Protein AF-A0A967LAT3-F1 (afdb_monomer)

Secondary structure (DSSP, 8-state):
----PPPPPHHHHHHHHTT---HHHHHHHHHHHHH-HHHHHHHHHHHHHHHHHHHHHHHHHHHHHHHTSPPPSEETTEEEEEEEEEETTEEEEEEEESS-------STTS----------------S------------------

Structure (mmCIF, N/CA/C/O backbone):
data_AF-A0A967LAT3-F1
#
_entry.id   AF-A0A967LAT3-F1
#
loop_
_atom_site.group_PDB
_atom_site.id
_atom_site.type_symbol
_atom_site.label_atom_id
_atom_site.label_alt_id
_atom_site.label_comp_id
_atom_site.label_asym_id
_atom_site.label_entity_id
_atom_site.label_seq_id
_atom_site.pdbx_PDB_ins_code
_atom_site.Cartn_x
_atom_site.Cartn_y
_atom_site.Cartn_z
_atom_site.occupancy
_atom_site.B_iso_or_equiv
_atom_site.auth_seq_id
_atom_site.auth_comp_id
_atom_site.auth_asym_id
_atom_site.auth_atom_id
_atom_site.pdbx_PDB_model_num
ATOM 1 N N . MET A 1 1 ? -26.139 7.705 31.980 1.00 44.47 1 MET A N 1
ATOM 2 C CA . MET A 1 1 ? -24.883 7.797 32.753 1.00 44.47 1 MET A CA 1
ATOM 3 C C . MET A 1 1 ? -23.805 7.130 31.921 1.00 44.47 1 MET A C 1
ATOM 5 O O . MET A 1 1 ? -23.740 5.908 31.913 1.00 44.47 1 MET A O 1
ATOM 9 N N . SER A 1 2 ? -23.056 7.905 31.137 1.00 50.38 2 SER A N 1
ATOM 10 C CA . SER A 1 2 ? -21.944 7.380 30.341 1.00 50.38 2 SER A CA 1
ATOM 11 C C . SER A 1 2 ? -20.871 6.894 31.307 1.00 50.38 2 SER A C 1
ATOM 13 O O . SER A 1 2 ? -20.362 7.680 32.106 1.00 50.38 2 SER A O 1
ATOM 15 N N . GLN A 1 3 ? -20.616 5.587 31.324 1.00 57.06 3 GLN A N 1
ATOM 16 C CA . GLN A 1 3 ? -19.593 5.020 32.193 1.00 57.06 3 GLN A CA 1
ATOM 17 C C . GLN A 1 3 ? -18.235 5.555 31.738 1.00 57.06 3 GLN A C 1
ATOM 19 O O . GLN A 1 3 ? -17.857 5.408 30.578 1.00 57.06 3 GLN A O 1
ATOM 24 N N . ASN A 1 4 ? -17.546 6.223 32.660 1.00 67.00 4 ASN A N 1
ATOM 25 C CA . ASN A 1 4 ? -16.272 6.901 32.457 1.00 67.00 4 ASN A CA 1
ATOM 26 C C . ASN A 1 4 ? -15.121 5.879 32.416 1.00 67.00 4 ASN A C 1
ATOM 28 O O . ASN A 1 4 ? -14.236 5.899 33.270 1.00 67.00 4 ASN A O 1
ATOM 32 N N . HIS A 1 5 ? -15.186 4.929 31.483 1.00 78.00 5 HIS A N 1
ATOM 33 C CA . HIS A 1 5 ? -14.082 4.006 31.225 1.00 78.00 5 HIS A CA 1
ATOM 34 C C . HIS A 1 5 ? -12.961 4.763 30.505 1.00 78.00 5 HIS A C 1
ATOM 36 O O . HIS A 1 5 ? -13.263 5.583 29.629 1.00 78.00 5 HIS A O 1
ATOM 42 N N . PRO A 1 6 ? -11.686 4.534 30.870 1.00 91.31 6 PRO A N 1
ATOM 43 C CA . PRO A 1 6 ? -10.566 5.135 30.157 1.00 91.31 6 PRO A CA 1
ATOM 44 C C . PRO A 1 6 ? -10.658 4.780 28.670 1.00 91.31 6 PRO A C 1
ATOM 46 O O . PRO A 1 6 ? -11.085 3.683 28.312 1.00 91.31 6 PRO A O 1
ATOM 49 N N . CYS A 1 7 ? -10.311 5.736 27.805 1.00 95.00 7 CYS A N 1
ATOM 50 C CA . CYS A 1 7 ? -10.308 5.484 26.369 1.00 95.00 7 CYS A CA 1
ATOM 51 C C . CYS A 1 7 ? -9.312 4.355 26.050 1.00 95.00 7 CYS A C 1
ATOM 53 O O . CYS A 1 7 ? -8.207 4.387 26.597 1.00 95.00 7 CYS A O 1
ATOM 55 N N . PRO A 1 8 ? -9.688 3.398 25.186 1.00 94.38 8 PRO A N 1
ATOM 56 C CA . PRO A 1 8 ? -8.811 2.314 24.767 1.00 94.38 8 PRO A CA 1
ATOM 57 C C . PRO A 1 8 ? -7.570 2.849 24.051 1.00 94.38 8 PRO A C 1
ATOM 59 O O . PRO A 1 8 ? -7.567 3.957 23.492 1.00 94.38 8 PRO A O 1
ATOM 62 N N . GLU A 1 9 ? -6.525 2.030 24.045 1.00 95.12 9 GLU A N 1
ATOM 63 C CA . GLU A 1 9 ? -5.304 2.327 23.307 1.00 95.12 9 GLU A CA 1
ATOM 64 C C . GLU A 1 9 ? -5.539 2.211 21.797 1.00 95.12 9 GLU A C 1
ATOM 66 O O . GLU A 1 9 ? -6.469 1.555 21.317 1.00 95.12 9 GLU A O 1
ATOM 71 N N . PHE A 1 10 ? -4.677 2.862 21.021 1.00 93.62 10 PHE A N 1
ATOM 72 C CA . PHE A 1 10 ? -4.809 2.911 19.564 1.00 93.62 10 PHE A CA 1
ATOM 73 C C . PHE A 1 10 ? -4.825 1.512 18.921 1.00 93.62 10 PHE A C 1
ATOM 75 O O . PHE A 1 10 ? -5.672 1.224 18.077 1.00 93.62 10 PHE A O 1
ATOM 82 N N . GLU A 1 11 ? -3.960 0.614 19.392 1.00 94.38 11 GLU A N 1
ATOM 83 C CA . GLU A 1 11 ? -3.857 -0.773 18.917 1.00 94.38 11 GLU A CA 1
ATOM 84 C C . GLU A 1 11 ? -5.167 -1.564 19.113 1.00 94.38 11 GLU A C 1
ATOM 86 O O . GLU A 1 11 ? -5.511 -2.440 18.318 1.00 94.38 11 GLU A O 1
ATOM 91 N N . GLU A 1 12 ? -5.945 -1.261 20.156 1.00 94.75 12 GLU A N 1
ATOM 92 C CA . GLU A 1 12 ? -7.228 -1.926 20.412 1.00 94.75 12 GLU A CA 1
ATOM 93 C C . GLU A 1 12 ? -8.312 -1.469 19.427 1.00 94.75 12 GLU A C 1
ATOM 95 O O . GLU A 1 12 ? -9.121 -2.287 18.977 1.00 94.75 12 GLU A O 1
ATOM 100 N N . LEU A 1 13 ?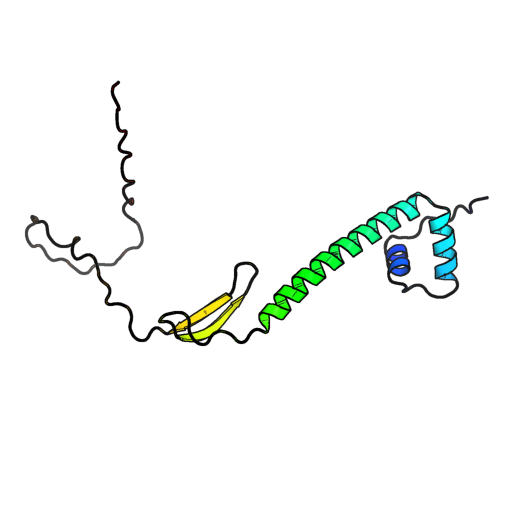 -8.295 -0.188 19.040 1.00 94.44 13 LEU A N 1
ATOM 101 C CA . LEU A 1 13 ? -9.167 0.360 17.997 1.00 94.44 13 LEU A CA 1
ATOM 102 C C . LEU A 1 13 ? -8.836 -0.243 16.624 1.00 94.44 13 LEU A C 1
ATOM 104 O O . LEU A 1 13 ? -9.746 -0.610 15.879 1.00 94.44 13 LEU A O 1
ATOM 108 N N . GLU A 1 14 ? -7.554 -0.433 16.308 1.00 93.44 14 GLU A N 1
ATOM 109 C CA . GLU A 1 14 ? -7.134 -1.134 15.087 1.00 93.44 14 GLU A CA 1
ATOM 110 C C . GLU A 1 14 ? -7.615 -2.589 15.076 1.00 93.44 14 GLU A C 1
ATOM 112 O O . GLU A 1 14 ? -8.162 -3.064 14.078 1.00 93.44 14 GLU A O 1
ATOM 117 N N . ARG A 1 15 ? -7.491 -3.305 16.201 1.00 95.25 15 ARG A N 1
ATOM 118 C CA . ARG A 1 15 ? -8.007 -4.678 16.328 1.00 95.25 15 ARG A CA 1
ATOM 119 C C . ARG A 1 15 ? -9.525 -4.749 16.193 1.00 95.25 15 ARG A C 1
ATOM 121 O O . ARG A 1 15 ? -10.030 -5.745 15.664 1.00 95.25 15 ARG A O 1
ATOM 128 N N . LEU A 1 16 ? -10.253 -3.732 16.660 1.00 95.62 16 LEU A N 1
ATOM 129 C CA . LEU A 1 16 ? -11.695 -3.619 16.450 1.00 95.62 16 LEU A CA 1
ATOM 130 C C . LEU A 1 16 ? -12.023 -3.511 14.954 1.00 95.62 16 LEU A C 1
ATOM 132 O O . LEU A 1 16 ? -12.854 -4.281 14.466 1.00 95.62 16 LEU A O 1
ATOM 136 N N . LEU A 1 17 ? -11.347 -2.610 14.233 1.00 95.12 17 LEU A N 1
ATOM 137 C CA . LEU A 1 17 ? -11.533 -2.384 12.794 1.00 95.12 17 LEU A CA 1
ATOM 138 C C . LEU A 1 17 ? -11.148 -3.604 11.951 1.00 95.12 17 LEU A C 1
ATOM 140 O O . LEU A 1 17 ? -11.904 -4.009 11.073 1.00 95.12 17 LEU A O 1
ATOM 144 N N . ALA A 1 18 ? -10.031 -4.257 12.274 1.00 93.12 18 ALA A N 1
ATOM 145 C CA . ALA A 1 18 ? -9.584 -5.483 11.615 1.00 93.12 18 ALA A CA 1
ATOM 146 C C . ALA A 1 18 ? -10.484 -6.703 11.909 1.00 93.12 18 ALA A C 1
ATOM 148 O O . ALA A 1 18 ? -10.242 -7.796 11.400 1.00 93.12 18 ALA A O 1
ATOM 149 N N . GLY A 1 19 ? -11.498 -6.558 12.773 1.00 95.19 19 GLY A N 1
ATOM 150 C CA . GLY A 1 19 ? -12.374 -7.650 13.192 1.00 95.19 19 GLY A CA 1
ATOM 151 C C . GLY A 1 19 ? -11.685 -8.706 14.062 1.00 95.19 19 GLY A C 1
ATOM 152 O O . GLY A 1 19 ? -12.250 -9.778 14.264 1.00 95.19 19 GLY A O 1
ATOM 153 N N . ALA A 1 20 ? -10.496 -8.405 14.595 1.00 96.81 20 ALA A N 1
ATOM 154 C CA . ALA A 1 20 ? -9.686 -9.295 15.427 1.00 96.81 20 ALA A CA 1
ATOM 155 C C . ALA A 1 20 ? -10.171 -9.375 16.888 1.00 96.81 20 ALA A C 1
ATOM 157 O O . ALA A 1 20 ? -9.685 -10.206 17.661 1.00 96.81 20 ALA A O 1
ATOM 158 N N . LEU A 1 21 ? -11.114 -8.514 17.282 1.00 95.69 21 LEU A N 1
ATOM 159 C CA . LEU A 1 21 ? -11.860 -8.635 18.534 1.00 95.69 21 LEU A CA 1
ATOM 160 C C . LEU A 1 21 ? -13.101 -9.511 18.325 1.00 95.69 21 LEU A C 1
ATOM 162 O O . LEU A 1 21 ? -13.903 -9.281 17.416 1.00 95.69 21 LEU A O 1
ATOM 166 N N . ALA A 1 22 ? -13.278 -10.496 19.203 1.00 95.75 22 ALA A N 1
ATOM 167 C CA . ALA A 1 22 ? -14.401 -11.427 19.181 1.00 95.75 22 ALA A CA 1
ATOM 168 C C . ALA A 1 22 ? -15.249 -11.314 20.456 1.00 95.75 22 ALA A C 1
ATOM 170 O O . ALA A 1 22 ? -14.784 -10.842 21.493 1.00 95.75 22 ALA A O 1
ATOM 171 N N . GLY A 1 23 ? -16.497 -11.780 20.371 1.00 95.44 23 GLY A N 1
ATOM 172 C CA . GLY A 1 23 ? -17.374 -11.945 21.529 1.00 95.44 23 GLY A CA 1
ATOM 173 C C . GLY A 1 23 ? -17.696 -10.642 22.264 1.00 95.44 23 GLY A C 1
ATOM 174 O O . GLY A 1 23 ? -18.113 -9.654 21.657 1.00 95.44 23 GLY A O 1
ATOM 175 N N . GLU A 1 24 ? -17.549 -10.682 23.585 1.00 95.69 24 GLU A N 1
ATOM 176 C CA . GLU A 1 24 ? -17.942 -9.618 24.513 1.00 95.69 24 GLU A CA 1
ATOM 177 C C . GLU A 1 24 ? -17.073 -8.367 24.372 1.00 95.69 24 GLU A C 1
ATOM 179 O O . GLU A 1 24 ? -17.614 -7.275 24.219 1.00 95.69 24 GLU A O 1
ATOM 184 N N . SER A 1 25 ? -15.752 -8.525 24.244 1.00 94.38 25 SER A N 1
ATOM 185 C CA . SER A 1 25 ? -14.825 -7.397 24.084 1.00 94.38 25 SER A CA 1
ATOM 186 C C . SER A 1 25 ? -15.137 -6.543 22.852 1.00 94.38 25 SER A C 1
ATOM 188 O O . SER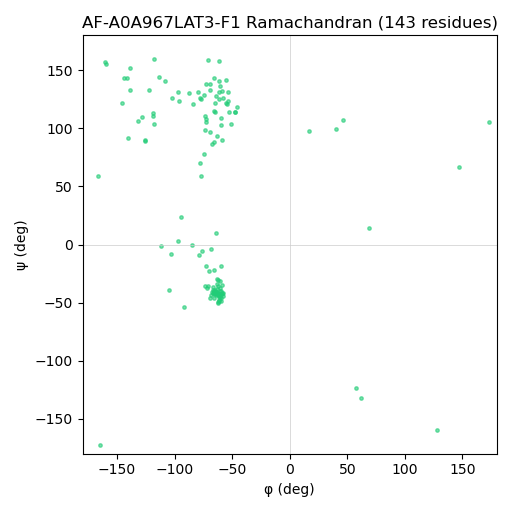 A 1 25 ? -15.011 -5.323 22.892 1.00 94.38 25 SER A O 1
ATOM 190 N N . ARG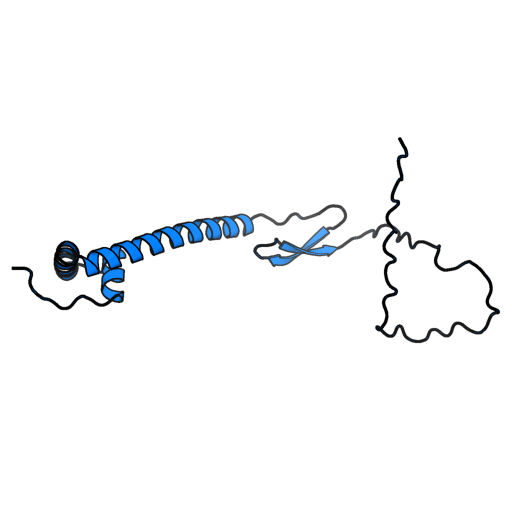 A 1 26 ? -15.604 -7.155 21.753 1.00 96.50 26 ARG A N 1
ATOM 191 C CA . ARG A 1 26 ? -16.041 -6.404 20.563 1.00 96.50 26 ARG A CA 1
ATOM 192 C C . ARG A 1 26 ? -17.278 -5.552 20.851 1.00 96.50 26 ARG A C 1
ATOM 194 O O . ARG A 1 26 ? -17.366 -4.427 20.368 1.00 96.50 26 ARG A O 1
ATOM 201 N N . ARG A 1 27 ? -18.239 -6.093 21.607 1.00 95.94 27 ARG A N 1
ATOM 202 C CA . ARG A 1 27 ? -19.477 -5.385 21.966 1.00 95.94 27 ARG A CA 1
ATOM 203 C C . ARG A 1 27 ? -19.192 -4.238 22.924 1.00 95.94 27 ARG A C 1
ATOM 205 O O . ARG A 1 27 ? -19.669 -3.138 22.681 1.00 95.94 27 ARG A O 1
ATOM 212 N N . GLU A 1 28 ? -18.394 -4.475 23.960 1.00 94.44 28 GLU A N 1
ATOM 213 C CA . GLU A 1 28 ? -18.001 -3.445 24.928 1.00 94.44 28 GLU A CA 1
ATOM 214 C C . GLU A 1 28 ? -17.258 -2.292 24.250 1.00 94.44 28 GLU A C 1
ATOM 216 O O . GLU A 1 28 ? -17.605 -1.128 24.449 1.00 94.44 28 GLU A O 1
ATOM 221 N N . MET A 1 29 ? -16.298 -2.616 23.378 1.00 95.19 29 MET A N 1
ATOM 222 C CA . MET A 1 29 ? -15.561 -1.615 22.611 1.00 95.19 29 MET A CA 1
ATOM 223 C C . MET A 1 29 ? -16.481 -0.840 21.657 1.00 95.19 29 MET A C 1
ATOM 225 O O . MET A 1 29 ? -16.376 0.380 21.562 1.00 95.19 29 MET A O 1
ATOM 229 N N . GLY A 1 30 ? -17.424 -1.521 20.996 1.00 94.69 30 GLY A N 1
ATOM 230 C CA . GLY A 1 30 ? -18.431 -0.882 20.144 1.00 94.69 30 GLY A CA 1
ATOM 231 C C . GLY A 1 30 ? -19.299 0.113 20.915 1.00 94.69 30 GLY A C 1
ATOM 232 O O . GLY A 1 30 ? -19.404 1.270 20.518 1.00 94.69 30 GLY A O 1
ATOM 233 N N . VAL A 1 31 ? -19.825 -0.295 22.074 1.00 95.00 31 VAL A N 1
ATOM 234 C CA . VAL A 1 31 ? -20.603 0.584 22.962 1.00 95.00 31 VAL A CA 1
ATOM 235 C C . VAL A 1 31 ? -19.770 1.781 23.425 1.00 95.00 31 VAL A C 1
ATOM 237 O O . VAL A 1 31 ? -20.288 2.895 23.493 1.00 95.00 31 VAL A O 1
ATOM 240 N N . HIS A 1 32 ? -18.484 1.596 23.737 1.00 95.06 32 HIS A N 1
ATOM 241 C CA . HIS A 1 32 ? -17.607 2.710 24.094 1.00 95.06 32 HIS A CA 1
ATOM 242 C C . HIS A 1 32 ? -17.450 3.702 22.934 1.00 95.06 32 HIS A C 1
ATOM 244 O O . HIS A 1 32 ? -17.650 4.898 23.135 1.00 95.06 32 HIS A O 1
ATOM 250 N N . VAL A 1 33 ? -17.123 3.224 21.729 1.00 95.75 33 VAL A N 1
ATOM 251 C CA . VAL A 1 33 ? -16.929 4.072 20.538 1.00 95.75 33 VAL A CA 1
ATOM 252 C C . VAL A 1 33 ? -18.207 4.839 20.187 1.00 95.75 33 VAL A C 1
ATOM 254 O O . VAL A 1 33 ? -18.132 6.030 19.904 1.00 95.75 33 VAL A O 1
ATOM 257 N N . GLU A 1 34 ? -19.379 4.209 20.293 1.00 95.75 34 GLU A N 1
ATOM 258 C CA . GLU A 1 34 ? -20.677 4.865 20.070 1.00 95.75 34 GLU A CA 1
ATOM 259 C C . GLU A 1 34 ? -20.952 6.011 21.057 1.00 95.75 34 GLU A C 1
ATOM 261 O O . GLU A 1 34 ? -21.629 6.979 20.714 1.00 95.75 34 GLU A O 1
ATOM 266 N N . ASN A 1 35 ? -20.422 5.923 22.281 1.00 95.31 35 ASN A N 1
ATOM 267 C CA . ASN A 1 35 ? -20.669 6.898 23.346 1.00 95.31 35 ASN A CA 1
ATOM 268 C C . ASN A 1 35 ? -19.505 7.878 23.585 1.00 95.31 35 ASN A C 1
ATOM 270 O O . ASN A 1 35 ? -19.662 8.827 24.358 1.00 95.31 35 ASN A O 1
ATOM 274 N N . CYS A 1 36 ? -18.346 7.670 22.955 1.00 95.88 36 CYS A N 1
ATOM 275 C CA . CYS A 1 36 ? -17.141 8.474 23.144 1.00 95.88 36 CYS A CA 1
ATOM 276 C C . CYS A 1 36 ? -16.739 9.174 21.831 1.00 95.88 36 CYS A C 1
ATOM 278 O O . CYS A 1 36 ? -16.133 8.540 20.962 1.00 95.88 36 CYS A O 1
ATOM 280 N N . PRO A 1 37 ? -16.994 10.491 21.676 1.00 95.00 37 PRO A N 1
ATOM 281 C CA . PRO A 1 37 ? -16.718 11.210 20.428 1.00 95.00 37 PRO A CA 1
ATOM 282 C C . PRO A 1 37 ? -15.227 11.236 20.063 1.00 95.00 37 PRO A C 1
ATOM 284 O O . PRO A 1 37 ? -14.883 11.243 18.886 1.00 95.00 37 PRO A O 1
ATOM 287 N N . THR A 1 38 ? -14.331 11.196 21.054 1.00 95.00 38 THR A N 1
ATOM 288 C CA . THR A 1 38 ? -12.881 11.111 20.824 1.00 95.00 38 THR A CA 1
ATOM 289 C C . THR A 1 38 ? -12.493 9.788 20.167 1.00 95.00 38 THR A C 1
ATOM 291 O O . THR A 1 38 ? -11.727 9.778 19.205 1.00 95.00 38 THR A O 1
ATOM 294 N N . CYS A 1 39 ? -13.023 8.668 20.665 1.00 96.56 39 CYS A N 1
ATOM 295 C CA . CYS A 1 39 ? -12.752 7.352 20.090 1.00 96.56 39 CYS A CA 1
ATOM 296 C C . CYS A 1 39 ? -13.434 7.181 18.732 1.00 96.56 39 CYS A C 1
ATOM 298 O O . CYS A 1 39 ? -12.827 6.604 17.837 1.00 96.56 39 CYS A O 1
ATOM 300 N N . ALA A 1 40 ? -14.635 7.737 18.545 1.00 96.25 40 ALA A N 1
ATOM 301 C CA . ALA A 1 40 ? -15.294 7.781 17.242 1.00 96.25 40 ALA A CA 1
ATOM 302 C C . ALA A 1 40 ? -14.466 8.552 16.199 1.00 96.25 40 ALA A C 1
ATOM 304 O O . ALA A 1 40 ? -14.273 8.053 15.095 1.00 96.25 40 ALA A O 1
ATOM 305 N N . GLY A 1 41 ? -13.921 9.721 16.562 1.00 96.50 41 GLY A N 1
ATOM 306 C CA . GLY A 1 41 ? -13.033 10.497 15.689 1.00 96.50 41 GLY A CA 1
ATOM 307 C C . GLY A 1 41 ? -11.758 9.735 15.326 1.00 96.50 41 GLY A C 1
ATOM 308 O O . GLY A 1 41 ? -11.449 9.585 14.152 1.00 96.50 41 GLY A O 1
ATOM 309 N N . ARG A 1 42 ? -11.080 9.145 16.320 1.00 96.12 42 ARG A N 1
ATOM 310 C CA . ARG A 1 42 ? -9.893 8.307 16.074 1.00 96.12 42 ARG A CA 1
ATOM 311 C C . ARG A 1 42 ? -10.196 7.118 15.164 1.00 96.12 42 ARG A C 1
ATOM 313 O O . ARG A 1 42 ? -9.392 6.792 14.302 1.00 96.12 42 ARG A O 1
ATOM 320 N N . LEU A 1 43 ? -11.339 6.460 15.356 1.00 96.19 43 LEU A N 1
ATOM 321 C CA . LEU A 1 43 ? -11.747 5.330 14.525 1.00 96.19 43 LEU A CA 1
ATOM 322 C C . LEU A 1 43 ? -12.001 5.767 13.074 1.00 96.19 43 LEU A C 1
ATOM 324 O O . LEU A 1 43 ? -11.602 5.054 12.156 1.00 96.19 43 LEU A O 1
ATOM 328 N N . ALA A 1 44 ? -12.601 6.947 12.876 1.00 95.88 44 ALA A N 1
ATOM 329 C CA . ALA A 1 44 ? -12.777 7.548 11.556 1.00 95.88 44 ALA A CA 1
ATOM 330 C C . ALA A 1 44 ? -11.423 7.826 10.877 1.00 95.88 44 ALA A C 1
ATOM 332 O O . ALA A 1 44 ? -11.211 7.366 9.755 1.00 95.88 44 ALA A O 1
ATOM 333 N N . ASP A 1 45 ? -10.477 8.456 11.581 1.00 94.62 45 ASP A N 1
ATOM 334 C CA . ASP A 1 45 ? -9.131 8.741 11.058 1.00 94.62 45 ASP A CA 1
ATOM 335 C C . ASP A 1 45 ? -8.395 7.454 10.636 1.00 94.62 45 ASP A C 1
ATOM 337 O O . ASP A 1 45 ? -7.751 7.395 9.587 1.00 94.62 45 ASP A O 1
ATOM 341 N N . VAL A 1 46 ? -8.485 6.390 11.444 1.00 92.00 46 VAL A N 1
ATOM 342 C CA . VAL A 1 46 ? -7.870 5.093 11.111 1.00 92.00 46 VAL A CA 1
ATOM 343 C C . VAL A 1 46 ? -8.549 4.465 9.897 1.00 92.00 46 VAL A C 1
ATOM 345 O O . VAL A 1 46 ? -7.852 3.952 9.024 1.00 92.00 46 VAL A O 1
ATOM 348 N N . SER A 1 47 ? -9.881 4.524 9.805 1.00 92.75 47 SER A N 1
ATOM 349 C CA . SER A 1 47 ? -10.598 3.998 8.639 1.00 92.75 47 SER A CA 1
ATOM 350 C C . SER A 1 47 ? -10.215 4.714 7.340 1.00 92.75 47 SER A C 1
ATOM 352 O O . SER A 1 47 ? -9.905 4.038 6.364 1.00 92.75 47 SER A O 1
ATOM 354 N N . GLU A 1 48 ? -10.111 6.047 7.344 1.00 95.31 48 GLU A N 1
ATOM 355 C CA . GLU A 1 48 ? -9.686 6.830 6.174 1.00 95.31 48 GLU A CA 1
ATOM 356 C C . GLU A 1 48 ? -8.257 6.467 5.740 1.00 95.31 48 GLU A C 1
ATOM 358 O O . GLU A 1 48 ? -7.982 6.263 4.555 1.00 95.31 48 GLU A O 1
ATOM 363 N N . ASN A 1 49 ? -7.343 6.306 6.701 1.00 90.88 49 ASN A N 1
ATOM 364 C CA . ASN A 1 49 ? -5.974 5.881 6.415 1.00 90.88 49 ASN A CA 1
ATOM 365 C C . ASN A 1 49 ? -5.918 4.474 5.801 1.00 90.88 49 ASN A C 1
ATOM 367 O O . ASN A 1 49 ? -5.139 4.241 4.875 1.00 90.88 49 ASN A O 1
ATOM 371 N N . LEU A 1 50 ? -6.731 3.534 6.293 1.00 89.00 50 LEU A N 1
ATOM 372 C CA . LEU A 1 50 ? -6.793 2.176 5.747 1.00 89.00 50 LEU A CA 1
ATOM 373 C C . LEU A 1 50 ? -7.345 2.165 4.317 1.00 89.00 50 LEU A C 1
ATOM 375 O O . LEU A 1 50 ? -6.768 1.496 3.460 1.00 89.00 50 LEU A O 1
ATOM 379 N N . GLU A 1 51 ? -8.390 2.945 4.035 1.00 91.38 51 GLU A N 1
ATOM 380 C CA . GLU A 1 51 ? -8.933 3.111 2.680 1.00 91.38 51 GLU A CA 1
ATOM 381 C C . GLU A 1 51 ? -7.890 3.710 1.721 1.00 91.38 51 GLU A C 1
ATOM 383 O O . GLU A 1 51 ? -7.694 3.216 0.605 1.00 91.38 51 GLU A O 1
ATOM 388 N N . ALA A 1 52 ? -7.150 4.731 2.163 1.00 92.31 52 ALA A N 1
ATOM 389 C CA . ALA A 1 52 ? -6.073 5.327 1.377 1.00 92.31 52 ALA A CA 1
ATOM 390 C C . ALA A 1 52 ? -4.951 4.316 1.070 1.00 92.31 52 ALA A C 1
ATOM 392 O O . ALA A 1 52 ? -4.461 4.241 -0.063 1.00 92.31 52 ALA A O 1
ATOM 393 N N . LEU A 1 53 ? -4.555 3.510 2.060 1.00 91.88 53 LEU A N 1
ATOM 394 C CA . LEU A 1 53 ? -3.546 2.462 1.893 1.00 91.88 53 LEU A CA 1
ATOM 395 C C . LEU A 1 53 ? -4.022 1.336 0.971 1.00 91.88 53 LEU A C 1
ATOM 397 O O . LEU A 1 53 ? -3.221 0.821 0.188 1.00 91.88 53 LEU A O 1
ATOM 401 N N . GLU A 1 54 ? -5.302 0.970 1.010 1.00 92.31 54 GLU A N 1
ATOM 402 C CA . GLU A 1 54 ? -5.876 -0.014 0.091 1.00 92.31 54 GLU A CA 1
ATOM 403 C C . GLU A 1 54 ? -5.805 0.472 -1.363 1.00 92.31 54 GLU A C 1
ATOM 405 O O . GLU A 1 54 ? -5.383 -0.279 -2.248 1.00 92.31 54 GLU A O 1
ATOM 410 N N . GLY A 1 55 ? -6.096 1.753 -1.607 1.00 90.69 55 GLY A N 1
ATOM 411 C CA . GLY A 1 55 ? -5.919 2.376 -2.921 1.00 90.69 55 GLY A CA 1
ATOM 412 C C . GLY A 1 55 ? -4.477 2.281 -3.431 1.00 90.69 55 GLY A C 1
ATOM 413 O O . GLY A 1 55 ? -4.239 1.904 -4.580 1.00 90.69 55 GLY A O 1
ATOM 414 N N . ILE A 1 56 ? -3.496 2.546 -2.566 1.00 92.88 56 ILE A N 1
ATOM 415 C CA . ILE A 1 56 ? -2.071 2.398 -2.903 1.00 92.88 56 ILE A CA 1
ATOM 416 C C . ILE A 1 56 ? -1.726 0.932 -3.192 1.00 92.88 56 ILE A C 1
ATOM 418 O O . ILE A 1 56 ? -1.032 0.637 -4.168 1.00 92.88 56 ILE A O 1
ATOM 422 N N . ALA A 1 57 ? -2.219 0.000 -2.375 1.00 91.94 57 ALA A N 1
ATOM 423 C CA . ALA A 1 57 ? -1.965 -1.426 -2.544 1.00 91.94 57 ALA A CA 1
ATOM 424 C C . ALA A 1 57 ? -2.492 -1.951 -3.889 1.00 91.94 57 ALA A C 1
ATOM 426 O O . ALA A 1 57 ? -1.825 -2.766 -4.528 1.00 91.94 57 ALA A O 1
ATOM 427 N N . LEU A 1 58 ? -3.645 -1.465 -4.355 1.00 89.81 58 LEU A N 1
ATOM 428 C CA . LEU A 1 58 ? -4.181 -1.799 -5.678 1.00 89.81 58 LEU A CA 1
ATOM 429 C C . LEU A 1 58 ? -3.247 -1.344 -6.807 1.00 89.81 58 LEU A C 1
ATOM 431 O O . LEU A 1 58 ? -2.942 -2.135 -7.700 1.00 89.81 58 LEU A O 1
ATOM 435 N N . VAL A 1 59 ? -2.727 -0.115 -6.737 1.00 88.94 59 VAL A N 1
ATOM 436 C CA . VAL A 1 59 ? -1.776 0.410 -7.733 1.00 88.94 59 VAL A CA 1
ATOM 437 C C . VAL A 1 59 ? -0.490 -0.420 -7.766 1.00 88.94 59 VAL A C 1
ATOM 439 O O . VAL A 1 59 ? 0.014 -0.746 -8.842 1.00 88.94 59 VAL A O 1
ATOM 442 N N . LEU A 1 60 ? 0.039 -0.799 -6.599 1.00 86.31 60 LEU A N 1
ATOM 443 C CA . LEU A 1 60 ? 1.241 -1.632 -6.514 1.00 86.31 60 LEU A CA 1
ATOM 444 C C . LEU A 1 60 ? 1.014 -3.033 -7.102 1.00 86.31 60 LEU A C 1
ATOM 446 O O . LEU A 1 60 ? 1.845 -3.504 -7.877 1.00 86.31 60 LEU A O 1
ATOM 450 N N . ARG A 1 61 ? -0.136 -3.661 -6.831 1.00 83.69 61 ARG A N 1
ATOM 451 C CA . ARG A 1 61 ? -0.495 -4.968 -7.416 1.00 83.69 61 ARG A CA 1
ATOM 452 C C . ARG A 1 61 ? -0.609 -4.921 -8.940 1.00 83.69 61 ARG A C 1
ATOM 454 O O . ARG A 1 61 ? -0.240 -5.882 -9.619 1.00 83.69 61 ARG A O 1
ATOM 461 N N . GLU A 1 62 ? -1.103 -3.819 -9.499 1.00 81.44 62 GLU A N 1
ATOM 462 C CA . GLU A 1 62 ? -1.174 -3.634 -10.952 1.00 81.44 62 GLU A CA 1
ATOM 463 C C . GLU A 1 62 ? 0.226 -3.505 -11.576 1.00 81.44 62 GLU A C 1
ATOM 465 O O . GLU A 1 62 ? 0.518 -4.135 -12.597 1.00 81.44 62 GLU A O 1
ATOM 470 N N . GLN A 1 63 ? 1.131 -2.774 -10.919 1.00 78.81 63 GLN A N 1
ATOM 471 C CA . GLN A 1 63 ? 2.540 -2.674 -11.319 1.00 78.81 63 GLN A CA 1
ATOM 472 C C . GLN A 1 63 ? 3.242 -4.043 -11.299 1.00 78.81 63 GLN A C 1
ATOM 474 O O . GLN A 1 63 ? 3.989 -4.372 -12.224 1.00 78.81 63 GLN A O 1
ATOM 479 N N . GLU A 1 64 ? 2.992 -4.860 -10.275 1.00 80.44 64 GLU A N 1
ATOM 480 C CA . GLU A 1 64 ? 3.528 -6.223 -10.177 1.00 80.44 64 GLU A CA 1
ATOM 481 C C . GLU A 1 64 ? 2.944 -7.148 -11.248 1.00 80.44 64 GLU A C 1
ATOM 483 O O . GLU A 1 64 ? 3.668 -7.935 -11.857 1.00 80.44 64 GLU A O 1
ATOM 488 N N . SER A 1 65 ? 1.654 -7.017 -11.551 1.00 73.69 65 SER A N 1
ATOM 489 C CA . SER A 1 65 ? 1.011 -7.791 -12.617 1.00 73.69 65 SER A CA 1
ATOM 490 C C . SER A 1 65 ? 1.609 -7.460 -13.988 1.00 73.69 65 SER A C 1
ATOM 492 O O . SER A 1 65 ? 1.871 -8.358 -14.791 1.00 73.69 65 SER A O 1
ATOM 494 N N . ALA A 1 66 ? 1.939 -6.189 -14.236 1.00 66.56 66 ALA A N 1
ATOM 495 C CA . ALA A 1 66 ? 2.690 -5.776 -15.421 1.00 66.56 66 ALA A CA 1
ATOM 496 C C . ALA A 1 66 ? 4.135 -6.317 -15.437 1.00 66.56 66 ALA A C 1
ATOM 498 O O . ALA A 1 66 ? 4.738 -6.447 -16.507 1.00 66.56 66 ALA A O 1
ATOM 499 N N . ALA A 1 67 ? 4.704 -6.677 -14.282 1.00 65.25 67 ALA A N 1
ATOM 500 C CA . ALA A 1 67 ? 6.016 -7.315 -14.203 1.00 65.25 67 ALA A CA 1
ATOM 501 C C . ALA A 1 67 ? 6.016 -8.781 -14.666 1.00 65.25 67 ALA A C 1
ATOM 503 O O . ALA A 1 67 ? 7.068 -9.281 -15.058 1.00 65.25 67 ALA A O 1
ATOM 504 N N . GLY A 1 68 ? 4.851 -9.435 -14.720 1.00 67.25 68 GLY A N 1
ATOM 505 C CA . GLY A 1 68 ? 4.687 -10.772 -15.298 1.00 67.25 68 GLY A CA 1
ATOM 506 C C . GLY A 1 68 ? 4.675 -10.812 -16.832 1.00 67.25 68 GLY A C 1
ATOM 507 O O . GLY A 1 68 ? 4.638 -11.897 -17.414 1.00 67.25 68 GLY A O 1
ATOM 508 N N . ALA A 1 69 ? 4.700 -9.659 -17.511 1.00 74.06 69 ALA A N 1
ATO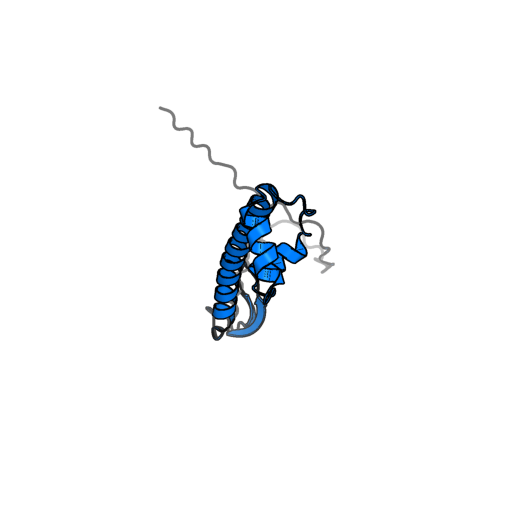M 509 C CA . ALA A 1 69 ? 4.757 -9.618 -18.967 1.00 74.06 69 ALA A CA 1
ATOM 510 C C . ALA A 1 69 ? 6.075 -10.228 -19.470 1.00 74.06 69 ALA A C 1
ATOM 512 O O . ALA A 1 69 ? 7.162 -9.822 -19.055 1.00 74.06 69 ALA A O 1
ATOM 513 N N . VAL A 1 70 ? 5.975 -11.191 -20.395 1.00 80.75 70 VAL A N 1
ATOM 514 C CA . VAL A 1 70 ? 7.146 -11.796 -21.044 1.00 80.75 70 VAL A CA 1
ATOM 515 C C . VAL A 1 70 ? 7.978 -10.674 -21.674 1.00 80.75 70 VAL A C 1
ATOM 517 O O . VAL A 1 70 ? 7.445 -9.923 -22.499 1.00 80.75 70 VAL A O 1
ATOM 520 N N . PRO A 1 71 ? 9.263 -10.523 -21.303 1.00 81.38 71 PRO A N 1
ATOM 521 C CA . PRO A 1 71 ? 10.073 -9.431 -21.810 1.00 81.38 71 PRO A CA 1
ATOM 522 C C . PRO A 1 71 ? 10.199 -9.541 -23.335 1.00 81.38 71 PRO A C 1
ATOM 524 O O . PRO A 1 71 ? 10.354 -10.647 -23.871 1.00 81.38 71 PRO A O 1
ATOM 527 N N . PRO A 1 72 ? 10.147 -8.414 -24.065 1.00 86.19 72 PRO A N 1
ATOM 528 C CA . PRO A 1 72 ? 10.313 -8.435 -25.508 1.00 86.19 72 PRO A CA 1
ATOM 529 C C . PRO A 1 72 ? 11.700 -8.980 -25.854 1.00 86.19 72 PRO A C 1
ATOM 531 O O . PRO A 1 72 ? 12.709 -8.526 -25.321 1.00 86.19 72 PRO A O 1
ATOM 534 N N . GLN A 1 73 ? 11.772 -9.933 -26.784 1.00 93.12 73 GLN A N 1
ATOM 535 C CA . GLN A 1 73 ? 13.056 -10.525 -27.183 1.00 93.12 73 GLN A CA 1
ATOM 536 C C . GLN A 1 73 ? 13.939 -9.545 -27.979 1.00 93.12 73 GLN A C 1
ATOM 538 O O . GLN A 1 73 ? 15.160 -9.706 -28.035 1.00 93.12 73 GLN A O 1
ATOM 543 N N . LYS A 1 74 ? 13.343 -8.525 -28.614 1.00 93.62 74 LYS A N 1
ATOM 544 C CA . LYS A 1 74 ? 14.046 -7.514 -29.418 1.00 93.62 74 LYS A CA 1
ATOM 545 C C . LYS A 1 74 ? 13.419 -6.132 -29.279 1.00 93.62 74 LYS A C 1
ATOM 547 O O . LYS A 1 74 ? 12.199 -6.003 -29.258 1.00 93.62 74 LYS A O 1
ATOM 552 N N . ILE A 1 75 ? 14.270 -5.107 -29.270 1.00 93.69 75 ILE A N 1
ATOM 553 C CA . ILE A 1 75 ? 13.892 -3.689 -29.317 1.00 93.69 75 ILE A CA 1
ATOM 554 C C . ILE A 1 75 ? 14.761 -3.014 -30.385 1.00 93.69 75 ILE A C 1
ATOM 556 O O . ILE A 1 75 ? 15.963 -2.822 -30.202 1.00 93.69 75 ILE A O 1
ATOM 560 N N . GLY A 1 76 ? 14.174 -2.685 -31.539 1.00 92.75 76 GLY A N 1
ATOM 561 C CA . GLY A 1 76 ? 14.928 -2.162 -32.684 1.00 92.75 76 GLY A CA 1
ATOM 562 C C . GLY A 1 76 ? 16.033 -3.128 -33.143 1.00 92.75 76 GLY A C 1
ATOM 563 O O . GLY A 1 76 ? 15.763 -4.288 -33.444 1.00 92.75 76 GLY A O 1
ATOM 564 N N . SER A 1 77 ? 17.287 -2.658 -33.185 1.00 92.12 77 SER A N 1
ATOM 565 C CA . SER A 1 77 ? 18.466 -3.477 -33.525 1.00 92.12 77 SER A CA 1
ATOM 566 C C . SER A 1 77 ? 19.068 -4.251 -32.346 1.00 92.12 77 SER A C 1
ATOM 568 O O . SER A 1 77 ? 20.083 -4.928 -32.520 1.00 92.12 77 SER A O 1
ATOM 570 N N . PHE A 1 78 ? 18.502 -4.112 -31.146 1.00 95.50 78 PHE A N 1
ATOM 571 C CA . PHE A 1 78 ? 19.008 -4.739 -29.930 1.00 95.50 78 PHE A CA 1
ATOM 572 C C . PHE A 1 78 ? 18.257 -6.040 -29.651 1.00 95.50 78 PHE A C 1
ATOM 574 O O . PHE A 1 78 ? 17.026 -6.078 -29.675 1.00 95.50 78 PHE A O 1
ATOM 581 N N . THR A 1 79 ? 19.001 -7.110 -29.379 1.00 96.00 79 THR A N 1
ATOM 582 C CA . THR A 1 79 ? 18.451 -8.376 -28.875 1.00 96.00 79 THR A CA 1
ATOM 583 C C . THR A 1 79 ? 18.583 -8.383 -27.360 1.00 96.00 79 THR A C 1
ATOM 585 O O . THR A 1 79 ? 19.682 -8.197 -26.841 1.00 96.00 79 THR A O 1
ATOM 588 N N . ILE A 1 80 ? 17.469 -8.551 -26.653 1.00 96.12 80 ILE A N 1
ATOM 589 C CA . ILE A 1 80 ? 17.432 -8.521 -25.191 1.00 96.12 80 ILE A CA 1
ATOM 590 C C . ILE A 1 80 ? 17.966 -9.850 -24.654 1.00 96.12 80 ILE A C 1
ATOM 592 O O . ILE A 1 80 ? 17.483 -10.912 -25.034 1.00 96.12 80 ILE A O 1
ATOM 596 N N . ILE A 1 81 ? 18.975 -9.785 -23.785 1.00 95.94 81 ILE A N 1
ATOM 597 C CA . ILE A 1 81 ? 19.591 -10.957 -23.151 1.00 95.94 81 ILE A CA 1
ATOM 598 C C . ILE A 1 81 ? 18.892 -11.255 -21.826 1.00 95.94 81 ILE A C 1
ATOM 600 O O . ILE A 1 81 ? 18.469 -12.381 -21.585 1.00 95.94 81 ILE A O 1
ATOM 604 N N . ARG A 1 82 ? 18.799 -10.250 -20.948 1.00 93.81 82 ARG A N 1
ATOM 605 C CA . ARG A 1 82 ? 18.131 -10.364 -19.645 1.00 93.81 82 ARG A CA 1
ATOM 606 C C . ARG A 1 82 ? 17.770 -8.999 -19.076 1.00 93.81 82 ARG A C 1
ATOM 608 O O . A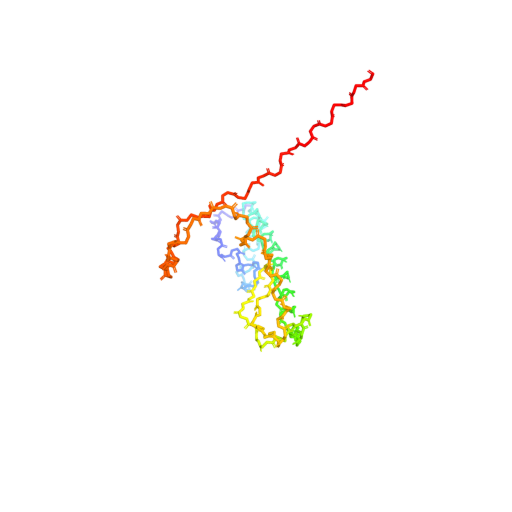RG A 1 82 ? 18.407 -8.002 -19.404 1.00 93.81 82 ARG A O 1
ATOM 615 N N . GLU A 1 83 ? 16.796 -8.968 -18.183 1.00 94.25 83 GLU A N 1
ATOM 616 C CA . GLU A 1 83 ? 16.520 -7.815 -17.325 1.00 94.25 83 GLU A CA 1
ATOM 617 C C . GLU A 1 83 ? 17.647 -7.639 -16.291 1.00 94.25 83 GLU A C 1
ATOM 619 O O . GLU A 1 83 ? 18.168 -8.616 -15.752 1.00 94.25 83 GLU A O 1
ATOM 624 N N . LEU A 1 84 ? 18.068 -6.395 -16.063 1.00 94.94 84 LEU A N 1
ATOM 625 C CA . LEU A 1 84 ? 19.070 -6.021 -15.060 1.00 94.94 84 LEU A CA 1
ATOM 626 C C . LEU A 1 84 ? 18.431 -5.370 -13.834 1.00 94.94 84 LEU A C 1
ATOM 628 O O . LEU A 1 84 ? 18.892 -5.604 -12.722 1.00 94.94 84 LEU A O 1
ATOM 632 N N . ALA A 1 85 ? 17.414 -4.532 -14.040 1.00 91.50 85 ALA A N 1
ATOM 633 C CA . ALA A 1 85 ? 16.717 -3.824 -12.972 1.00 91.50 85 ALA A CA 1
ATOM 634 C C . ALA A 1 85 ? 15.327 -3.361 -13.430 1.00 91.50 85 ALA A C 1
ATOM 636 O O . ALA A 1 85 ? 15.120 -3.098 -14.615 1.00 91.50 85 ALA A O 1
ATOM 637 N N . ARG A 1 86 ? 14.414 -3.176 -12.474 1.00 90.88 86 ARG A N 1
ATOM 638 C CA . ARG A 1 86 ? 13.070 -2.621 -12.671 1.00 90.88 86 ARG A CA 1
ATOM 639 C C . ARG A 1 86 ? 12.702 -1.707 -11.512 1.00 90.88 86 ARG A C 1
ATOM 641 O O . ARG A 1 86 ? 13.049 -1.986 -10.369 1.00 90.88 86 ARG A O 1
ATOM 648 N N . GLY A 1 87 ? 11.999 -0.622 -11.812 1.00 86.94 87 GLY A N 1
ATOM 649 C CA . GLY A 1 87 ? 11.465 0.306 -10.820 1.00 86.94 87 GLY A CA 1
ATOM 650 C C . GLY A 1 87 ? 10.412 1.227 -11.429 1.00 86.94 87 GLY A C 1
ATOM 651 O O . GLY A 1 87 ? 10.042 1.068 -12.590 1.00 86.94 87 GLY A O 1
ATOM 652 N N . GLY A 1 88 ? 9.961 2.229 -10.670 1.00 83.88 88 GLY A N 1
ATOM 653 C CA . GLY A 1 88 ? 8.865 3.116 -11.093 1.00 83.88 88 GLY A CA 1
ATOM 654 C C . GLY A 1 88 ? 9.110 3.908 -12.389 1.00 83.88 88 GLY A C 1
ATOM 655 O O . GLY A 1 88 ? 8.159 4.372 -13.003 1.00 83.88 88 GLY A O 1
ATOM 656 N N . MET A 1 89 ? 10.364 4.046 -12.841 1.00 87.19 89 MET A N 1
ATOM 657 C CA . MET A 1 89 ? 10.720 4.739 -14.093 1.00 87.19 89 MET A CA 1
ATOM 658 C C . MET A 1 89 ? 10.927 3.798 -15.294 1.00 87.19 89 MET A C 1
ATOM 660 O O . MET A 1 89 ? 11.292 4.261 -16.374 1.00 87.19 89 MET A O 1
ATOM 664 N N . GLY A 1 90 ? 10.722 2.487 -15.127 1.00 88.44 90 GLY A N 1
ATOM 665 C CA . GLY A 1 90 ? 10.810 1.502 -16.205 1.00 88.44 90 GLY A CA 1
ATOM 666 C C . GLY A 1 90 ? 11.724 0.312 -15.906 1.00 88.44 90 GLY A C 1
ATOM 667 O O . GLY A 1 90 ? 12.019 -0.008 -14.753 1.00 88.44 90 GLY A O 1
ATOM 668 N N . VAL A 1 91 ? 12.153 -0.360 -16.978 1.00 92.19 91 VAL A N 1
ATOM 669 C CA . VAL A 1 91 ? 12.941 -1.600 -16.937 1.00 92.19 91 VAL A CA 1
ATOM 670 C C . VAL A 1 91 ? 14.255 -1.409 -17.690 1.00 92.19 91 VAL A C 1
ATOM 672 O O . VAL A 1 91 ? 14.276 -0.899 -18.810 1.00 92.19 91 VAL A O 1
ATOM 675 N N . VAL A 1 92 ? 15.357 -1.835 -17.082 1.00 93.94 92 VAL A N 1
ATOM 676 C CA . VAL A 1 92 ? 16.702 -1.811 -17.656 1.00 93.94 92 VAL A CA 1
ATOM 677 C C . VAL A 1 92 ? 17.059 -3.216 -18.111 1.00 93.94 92 VAL A C 1
ATOM 679 O O . VAL A 1 92 ? 17.033 -4.154 -17.318 1.00 93.94 92 VAL A O 1
ATOM 682 N N . TYR A 1 93 ? 17.452 -3.353 -19.374 1.00 96.12 93 TYR A N 1
ATOM 683 C CA . TYR A 1 93 ? 17.841 -4.630 -19.962 1.00 96.12 93 TYR A CA 1
ATOM 684 C C . TYR A 1 93 ? 19.325 -4.656 -20.328 1.00 96.12 93 TYR A C 1
ATOM 686 O O . TYR A 1 93 ? 19.882 -3.672 -20.813 1.00 96.12 93 TYR A O 1
ATOM 694 N N . LEU A 1 94 ? 19.946 -5.821 -20.167 1.00 95.81 94 LEU A N 1
ATOM 695 C CA . LEU A 1 94 ? 21.164 -6.180 -20.876 1.00 95.81 94 LEU A CA 1
ATOM 696 C C . LEU A 1 94 ? 20.777 -6.592 -22.295 1.00 95.81 94 LEU A C 1
ATOM 698 O O . LEU A 1 94 ? 19.946 -7.486 -22.472 1.00 95.81 94 LEU A O 1
ATOM 702 N N . ALA A 1 95 ? 21.395 -5.973 -23.296 1.00 97.31 95 ALA A N 1
ATOM 703 C CA . ALA A 1 95 ? 21.104 -6.249 -24.694 1.00 97.31 95 ALA A CA 1
ATOM 704 C C . ALA A 1 95 ? 22.377 -6.308 -25.545 1.00 97.31 95 ALA A C 1
ATOM 706 O O . ALA A 1 95 ? 23.373 -5.653 -25.242 1.00 97.31 95 ALA A O 1
ATOM 707 N N . GLU A 1 96 ? 22.321 -7.078 -26.627 1.00 95.94 96 GLU A N 1
ATOM 708 C CA . GLU A 1 96 ? 23.379 -7.195 -27.630 1.00 95.94 96 GLU A CA 1
ATOM 709 C C . GLU A 1 96 ? 22.971 -6.505 -28.937 1.00 95.94 96 GLU A C 1
ATOM 711 O O . GLU A 1 96 ? 21.827 -6.618 -29.391 1.00 95.94 96 GLU A O 1
ATOM 716 N N . GLN A 1 97 ? 23.927 -5.830 -29.579 1.00 95.75 97 GLN A N 1
ATOM 717 C CA . GLN A 1 97 ? 23.778 -5.256 -30.915 1.00 95.75 97 GLN A CA 1
ATOM 718 C C . GLN A 1 97 ? 24.798 -5.886 -31.872 1.00 95.75 97 GLN A C 1
ATOM 720 O O . GLN A 1 97 ? 25.996 -5.650 -31.744 1.00 95.75 97 GLN A O 1
ATOM 725 N N . LYS A 1 98 ? 24.330 -6.662 -32.859 1.00 90.06 98 LYS A N 1
ATOM 726 C CA . LYS A 1 98 ? 25.213 -7.388 -33.800 1.00 90.06 98 LYS A CA 1
ATOM 727 C C . LYS A 1 98 ? 25.923 -6.486 -34.807 1.00 90.06 98 LYS A C 1
ATOM 729 O O . LYS A 1 98 ? 27.072 -6.724 -35.160 1.00 90.06 98 LYS A O 1
ATOM 734 N N . HIS A 1 99 ? 25.226 -5.460 -35.283 1.00 86.94 99 HIS A N 1
ATOM 735 C CA . HIS A 1 99 ? 25.750 -4.517 -36.264 1.00 86.94 99 HIS A CA 1
ATOM 736 C C . HIS A 1 99 ? 25.598 -3.112 -35.696 1.00 86.94 99 HIS A C 1
ATOM 738 O O . HIS A 1 99 ? 24.536 -2.505 -35.872 1.00 86.94 99 HIS A O 1
ATOM 744 N N . PRO A 1 100 ? 26.605 -2.600 -34.965 1.00 80.75 100 PRO A N 1
ATOM 745 C CA . PRO A 1 100 ? 26.586 -1.203 -34.583 1.00 80.75 100 PRO A CA 1
ATOM 746 C C . PRO A 1 100 ? 26.539 -0.373 -35.873 1.00 80.75 100 PRO A C 1
ATOM 748 O O . PRO A 1 100 ? 27.297 -0.664 -36.808 1.00 80.75 100 PRO A O 1
ATOM 751 N N . PRO A 1 101 ? 25.643 0.625 -35.976 1.00 80.31 101 PRO A N 1
ATOM 752 C CA . PRO A 1 101 ? 25.650 1.522 -37.120 1.00 80.31 101 PRO A CA 1
ATOM 753 C C . PRO A 1 101 ? 27.060 2.089 -37.249 1.00 80.31 101 PRO A C 1
ATOM 755 O O . PRO A 1 101 ? 27.644 2.505 -36.245 1.00 80.31 101 PRO A O 1
ATOM 758 N N . ALA A 1 102 ? 27.619 2.039 -38.463 1.00 79.50 102 ALA A N 1
ATOM 759 C CA . ALA A 1 102 ? 28.974 2.502 -38.726 1.00 79.50 102 ALA A CA 1
ATOM 760 C C . ALA A 1 102 ? 29.133 3.880 -38.089 1.00 79.50 102 ALA A C 1
ATOM 762 O O . ALA A 1 102 ? 28.422 4.818 -38.460 1.00 79.50 102 ALA A O 1
ATOM 763 N N . ALA A 1 103 ? 29.992 3.962 -37.069 1.00 70.44 103 ALA A N 1
ATOM 764 C CA . ALA A 1 103 ? 30.144 5.169 -36.286 1.00 70.44 103 ALA A CA 1
ATOM 765 C C . ALA A 1 103 ? 30.586 6.267 -37.247 1.00 70.44 103 ALA A C 1
ATOM 767 O O . ALA A 1 103 ? 31.735 6.309 -37.691 1.00 70.44 103 ALA A O 1
ATOM 768 N N . ARG A 1 104 ? 29.647 7.139 -37.611 1.00 66.19 104 ARG A N 1
ATOM 769 C CA . ARG A 1 104 ? 29.914 8.296 -38.449 1.00 66.19 104 ARG A CA 1
ATOM 770 C C . ARG A 1 104 ? 30.554 9.328 -37.538 1.00 66.19 104 ARG A C 1
ATOM 772 O O . ARG A 1 104 ? 29.932 10.310 -37.151 1.00 66.19 104 ARG A O 1
ATOM 779 N N . TRP A 1 105 ? 31.790 9.051 -37.130 1.00 59.81 105 TRP A N 1
ATOM 780 C CA . TRP A 1 105 ? 32.623 10.043 -36.480 1.00 59.81 105 TRP A CA 1
ATOM 781 C C . TRP A 1 105 ? 32.669 11.234 -37.432 1.00 59.81 105 TRP A C 1
ATOM 783 O O . TRP A 1 105 ? 33.051 11.050 -38.594 1.00 59.81 105 TRP A O 1
ATOM 793 N N . PRO A 1 106 ? 32.236 12.434 -37.010 1.00 63.38 106 PRO A N 1
ATOM 794 C CA . PRO A 1 106 ? 32.421 13.606 -37.833 1.00 63.38 106 PRO A CA 1
ATOM 795 C C . PRO A 1 106 ? 33.924 13.741 -38.046 1.00 63.38 106 PRO A C 1
ATOM 797 O O . PRO A 1 106 ? 34.672 14.097 -37.142 1.00 63.38 106 PRO A O 1
ATOM 800 N N . SER A 1 107 ? 34.376 13.467 -39.267 1.00 61.22 107 SER A N 1
ATOM 801 C CA . SER A 1 107 ? 35.774 13.574 -39.697 1.00 61.22 107 SER A CA 1
ATOM 802 C C . SER A 1 107 ? 36.296 15.023 -39.641 1.00 61.22 107 SER A C 1
ATOM 804 O O . SER A 1 107 ? 37.376 15.319 -40.133 1.00 61.22 107 SER A O 1
ATOM 806 N N . ARG A 1 108 ? 35.534 15.949 -39.045 1.00 58.62 108 ARG A N 1
ATOM 807 C CA . ARG A 1 108 ? 35.777 17.393 -38.994 1.00 58.62 108 ARG A CA 1
ATOM 808 C C . ARG A 1 108 ? 36.512 17.860 -37.728 1.00 58.62 108 ARG A C 1
ATOM 810 O O . ARG A 1 108 ? 36.410 19.031 -37.395 1.00 58.62 108 ARG A O 1
ATOM 817 N N . CYS A 1 109 ? 37.269 16.991 -37.052 1.00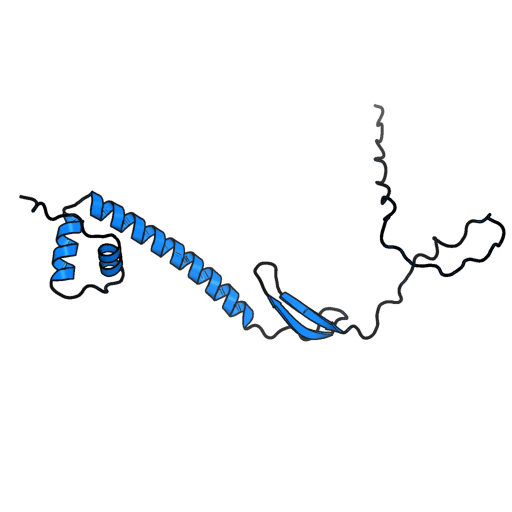 55.72 109 CYS A N 1
ATOM 818 C CA . CYS A 1 109 ? 38.226 17.419 -36.012 1.00 55.72 109 CYS A CA 1
ATOM 819 C C . CYS A 1 109 ? 39.703 17.207 -36.395 1.00 55.72 109 CYS A C 1
ATOM 821 O O . CYS A 1 109 ? 40.587 17.598 -35.642 1.00 55.72 109 CYS A O 1
ATOM 823 N N . CYS A 1 110 ? 39.999 16.645 -37.571 1.00 50.75 110 CYS A N 1
ATOM 824 C CA . CYS A 1 110 ? 41.362 16.571 -38.103 1.00 50.75 110 CYS A CA 1
ATOM 825 C C . CYS A 1 110 ? 41.390 17.187 -39.500 1.00 50.75 110 CYS A C 1
ATOM 827 O O . CYS A 1 110 ? 41.187 16.491 -40.488 1.00 50.75 110 CYS A O 1
ATOM 829 N N . GLY A 1 111 ? 41.621 18.498 -39.588 1.00 50.62 111 GLY A N 1
ATOM 830 C CA . GLY A 1 111 ? 42.007 19.100 -40.865 1.00 50.62 111 GLY A CA 1
ATOM 831 C C . GLY A 1 111 ? 41.523 20.518 -41.120 1.00 50.62 111 GLY A C 1
ATOM 832 O O . GLY A 1 111 ? 40.765 20.721 -42.058 1.00 50.62 111 GLY A O 1
ATOM 833 N N . GLN A 1 112 ? 42.020 21.485 -40.347 1.00 52.09 112 GLN A N 1
ATOM 834 C CA . GLN A 1 112 ? 42.623 22.714 -4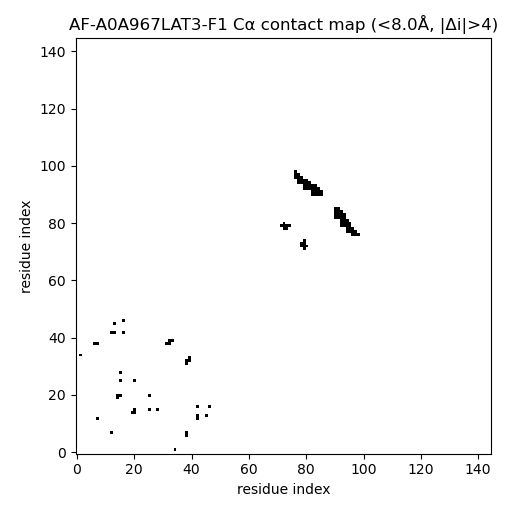0.893 1.00 52.09 112 GLN A CA 1
ATOM 835 C C . GLN A 1 112 ? 43.843 23.001 -39.991 1.00 52.09 112 GLN A C 1
ATOM 837 O O . GLN A 1 112 ? 43.677 23.340 -38.827 1.00 52.09 112 GLN A O 1
ATOM 842 N N . ALA A 1 113 ? 45.046 22.512 -40.325 1.00 46.66 113 ALA A N 1
ATOM 843 C CA . ALA A 1 113 ? 46.077 23.272 -41.052 1.00 46.66 113 ALA A CA 1
ATOM 844 C C . ALA A 1 113 ? 46.241 24.690 -40.451 1.00 46.66 113 ALA A C 1
ATOM 846 O O . ALA A 1 113 ? 45.345 25.503 -40.603 1.00 46.66 113 ALA A O 1
ATOM 847 N N . LEU A 1 114 ? 47.299 25.068 -39.724 1.00 49.88 114 LEU A N 1
ATOM 848 C CA . LEU A 1 114 ? 48.718 24.727 -39.834 1.00 49.88 114 LEU A CA 1
ATOM 849 C C . LEU A 1 114 ? 49.392 24.663 -38.448 1.00 49.88 114 LEU A C 1
ATOM 851 O O . LEU A 1 114 ? 49.480 25.677 -37.763 1.00 49.88 114 LEU A O 1
ATOM 855 N N . VAL A 1 115 ? 49.976 23.521 -38.076 1.00 53.78 115 VAL A N 1
ATOM 856 C CA . VAL A 1 115 ? 51.082 23.485 -37.099 1.00 53.78 115 VAL A CA 1
ATOM 857 C C . VAL A 1 115 ? 52.119 22.472 -37.606 1.00 53.78 115 VAL A C 1
ATOM 859 O O . VAL A 1 115 ? 51.715 21.385 -38.031 1.00 53.78 115 VAL A O 1
ATOM 862 N N . PRO A 1 116 ? 53.431 22.785 -37.627 1.00 47.59 116 PRO A N 1
ATOM 863 C CA . PRO A 1 116 ? 54.439 21.883 -38.172 1.00 47.59 116 PRO A CA 1
ATOM 864 C C . PRO A 1 116 ? 54.555 20.608 -37.338 1.00 47.59 116 PRO A C 1
ATOM 866 O O . PRO A 1 116 ? 54.489 20.636 -36.109 1.00 47.59 116 PRO A O 1
ATOM 869 N N . ALA A 1 117 ? 54.781 19.495 -38.032 1.00 51.69 117 ALA A N 1
ATOM 870 C CA . ALA A 1 117 ? 54.941 18.164 -37.476 1.00 51.69 117 ALA A CA 1
ATOM 871 C C . ALA A 1 117 ? 55.975 18.112 -36.336 1.00 51.69 117 ALA A C 1
ATOM 873 O O . ALA A 1 117 ? 57.183 18.048 -36.559 1.00 51.69 117 ALA A O 1
ATOM 874 N N . ARG A 1 118 ? 55.496 18.043 -35.093 1.00 50.31 118 ARG A N 1
ATOM 875 C CA . ARG A 1 118 ? 56.240 17.454 -33.978 1.00 50.31 118 ARG A CA 1
ATOM 876 C C . ARG A 1 118 ? 55.340 16.428 -33.302 1.00 50.31 118 ARG A C 1
ATOM 878 O O . ARG A 1 118 ? 54.331 16.781 -32.711 1.00 50.31 118 ARG A O 1
ATOM 885 N N . ARG A 1 119 ? 55.713 15.156 -33.492 1.00 50.66 119 ARG A N 1
ATOM 886 C CA . ARG A 1 119 ? 55.304 13.943 -32.760 1.00 50.66 119 ARG A CA 1
ATOM 887 C C . ARG A 1 119 ? 54.036 14.106 -31.904 1.00 50.66 119 ARG A C 1
ATOM 889 O O . ARG A 1 119 ? 54.126 14.506 -30.748 1.00 50.66 119 ARG A O 1
ATOM 896 N N . CYS A 1 120 ? 52.883 13.683 -32.428 1.00 42.03 120 CYS A N 1
ATOM 897 C CA . CYS A 1 120 ? 51.756 13.299 -31.576 1.00 42.03 120 CYS A CA 1
ATOM 898 C C . CYS A 1 120 ? 52.142 12.020 -30.826 1.00 42.03 120 CYS A C 1
ATOM 900 O O . CYS A 1 120 ? 51.913 10.905 -31.290 1.00 42.03 120 CYS A O 1
ATOM 902 N N . ALA A 1 121 ? 52.808 12.195 -29.688 1.00 45.56 121 ALA A N 1
ATOM 903 C CA . ALA A 1 121 ? 52.922 11.156 -28.690 1.00 45.56 121 ALA A CA 1
ATOM 904 C C . ALA A 1 121 ? 51.507 10.823 -28.205 1.00 45.56 121 ALA A C 1
ATOM 906 O O . ALA A 1 121 ? 50.751 11.699 -27.789 1.00 45.56 121 ALA A O 1
ATOM 907 N N . VAL A 1 122 ? 51.157 9.545 -28.286 1.00 52.47 122 VAL A N 1
ATOM 908 C CA . VAL A 1 122 ? 49.993 8.969 -27.618 1.00 52.47 122 VAL A CA 1
ATOM 909 C C . VAL A 1 122 ? 50.252 9.067 -26.114 1.00 52.47 122 VAL A C 1
ATOM 911 O O . VAL A 1 122 ? 50.836 8.172 -25.510 1.00 52.47 122 VAL A O 1
ATOM 914 N N . SER A 1 123 ? 49.876 10.182 -25.497 1.00 44.81 123 SER A N 1
ATOM 915 C CA . SER A 1 123 ? 49.945 10.359 -24.050 1.00 44.81 123 SER A CA 1
ATOM 916 C C . SER A 1 123 ? 48.551 10.604 -23.489 1.00 44.81 123 SER A C 1
ATOM 918 O O . SER A 1 123 ? 47.952 11.652 -23.687 1.00 44.81 123 SER A O 1
ATOM 920 N N . LYS A 1 124 ? 48.076 9.589 -22.755 1.00 45.09 124 LYS A N 1
ATOM 921 C CA . LYS A 1 124 ? 47.135 9.661 -21.628 1.00 45.09 124 LYS A CA 1
ATOM 922 C C . LYS A 1 124 ? 45.982 10.654 -21.794 1.00 45.09 124 LYS A C 1
ATOM 924 O O . LYS A 1 124 ? 46.086 11.820 -21.424 1.00 45.09 124 LYS A O 1
ATOM 929 N N . TRP A 1 125 ? 44.825 10.116 -22.172 1.00 49.44 125 TRP A N 1
ATOM 930 C CA . TRP A 1 125 ? 43.527 10.725 -21.891 1.00 49.44 125 TRP A CA 1
ATOM 931 C C . TRP A 1 125 ? 43.352 10.886 -20.372 1.00 49.44 125 TRP A C 1
ATOM 933 O O . TRP A 1 125 ? 42.885 9.984 -19.676 1.00 49.44 125 TRP A O 1
ATOM 943 N N . ARG A 1 126 ? 43.787 12.032 -19.838 1.00 46.53 126 ARG A N 1
ATOM 944 C CA . ARG A 1 126 ? 43.499 12.460 -18.470 1.00 46.53 126 ARG A CA 1
ATOM 945 C C . ARG A 1 126 ? 42.130 13.131 -18.488 1.00 46.53 126 ARG A C 1
ATOM 947 O O . ARG A 1 126 ? 41.881 14.073 -19.230 1.00 46.53 126 ARG A O 1
ATOM 954 N N . ARG A 1 127 ? 41.232 12.572 -17.688 1.00 53.81 127 ARG A N 1
ATOM 955 C CA . ARG A 1 127 ? 39.824 12.933 -17.556 1.00 53.81 127 ARG A CA 1
ATOM 956 C C . ARG A 1 127 ? 39.704 14.246 -16.766 1.00 53.81 127 ARG A C 1
ATOM 958 O O . ARG A 1 127 ? 39.452 14.191 -15.572 1.00 53.81 127 ARG A O 1
ATOM 965 N N . SER A 1 128 ? 39.952 15.404 -17.381 1.00 49.94 128 SER A N 1
ATOM 966 C CA . SER A 1 128 ? 39.752 16.701 -16.706 1.00 49.94 128 SER A CA 1
ATOM 967 C C . SER A 1 128 ? 39.769 17.901 -17.662 1.00 49.94 128 SER A C 1
ATOM 969 O O . SER A 1 128 ? 40.616 18.774 -17.515 1.00 49.94 128 SER A O 1
ATOM 971 N N . SER A 1 129 ? 38.864 17.925 -18.642 1.00 47.84 129 SER A N 1
ATOM 972 C CA . SER A 1 129 ? 38.274 19.150 -19.216 1.00 47.84 129 SER A CA 1
ATOM 973 C C . SER A 1 129 ? 37.414 18.770 -20.420 1.00 47.84 129 SER A C 1
ATOM 975 O O . SER A 1 129 ? 37.909 18.414 -21.486 1.00 47.84 129 SER A O 1
ATOM 977 N N . TRP A 1 130 ? 36.097 18.804 -20.242 1.00 50.84 130 TRP A N 1
ATOM 978 C CA . TRP A 1 130 ? 35.190 18.878 -21.382 1.00 50.84 130 TRP A CA 1
ATOM 979 C C . TRP A 1 130 ? 35.275 20.315 -21.915 1.00 50.84 130 TRP A C 1
ATOM 981 O O . TRP A 1 130 ? 35.171 21.234 -21.103 1.00 50.84 130 TRP A O 1
ATOM 991 N N . PRO A 1 131 ? 35.506 20.552 -23.216 1.00 50.00 131 PRO A N 1
ATOM 992 C CA . PRO A 1 131 ? 35.339 21.885 -23.766 1.00 50.00 131 PRO A CA 1
ATOM 993 C C . PRO A 1 131 ? 33.850 22.230 -23.775 1.00 50.00 131 PRO A C 1
ATOM 995 O O . PRO A 1 131 ? 33.029 21.409 -24.189 1.00 50.00 131 PRO A O 1
ATOM 998 N N . ASP A 1 132 ? 33.531 23.436 -23.302 1.00 48.41 132 ASP A N 1
ATOM 999 C CA . ASP A 1 132 ? 32.193 24.017 -23.327 1.00 48.41 132 ASP A CA 1
ATOM 1000 C C . ASP A 1 132 ? 31.546 23.821 -24.699 1.00 48.41 132 ASP A C 1
ATOM 1002 O O . ASP A 1 132 ? 32.025 24.303 -25.732 1.00 48.41 132 ASP A O 1
ATOM 1006 N N . CYS A 1 133 ? 30.434 23.092 -24.695 1.00 46.91 133 CYS A N 1
ATOM 1007 C CA . CYS A 1 133 ? 29.524 22.970 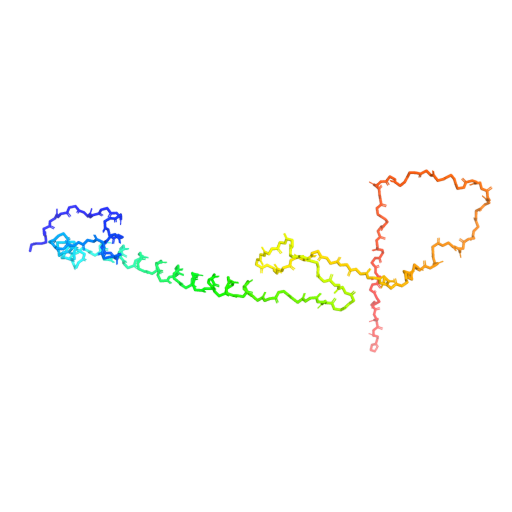-25.814 1.00 46.91 133 CYS A CA 1
ATOM 1008 C C . CYS A 1 133 ? 28.956 24.368 -26.082 1.00 46.91 133 CYS A C 1
ATOM 1010 O O . CYS A 1 133 ? 27.999 24.781 -25.432 1.00 46.91 133 CYS A O 1
ATOM 1012 N N . GLY A 1 134 ? 29.582 25.111 -26.997 1.00 47.03 134 GLY A N 1
ATOM 1013 C CA . GLY A 1 134 ? 29.175 26.462 -27.361 1.00 47.03 134 GLY A CA 1
ATOM 1014 C C . GLY A 1 134 ? 27.673 26.548 -27.624 1.00 47.03 134 GLY A C 1
ATOM 1015 O O . GLY A 1 134 ? 27.151 25.967 -28.577 1.00 47.03 134 GLY A O 1
ATOM 1016 N N . THR A 1 135 ? 26.983 27.284 -26.760 1.00 52.19 135 THR A N 1
ATOM 1017 C CA . THR A 1 135 ? 25.573 27.634 -26.884 1.00 52.19 135 THR A CA 1
ATOM 1018 C C . THR A 1 135 ? 25.366 28.385 -28.204 1.00 52.19 135 THR A C 1
ATOM 1020 O O . THR A 1 135 ? 26.056 29.382 -28.441 1.00 52.19 135 THR A O 1
ATOM 1023 N N . PRO A 1 136 ? 24.444 27.974 -29.091 1.00 54.03 136 PRO A N 1
ATOM 1024 C CA . PRO A 1 136 ? 24.160 28.748 -30.289 1.00 54.03 136 PRO A CA 1
ATOM 1025 C C . PRO A 1 136 ? 23.552 30.097 -29.890 1.00 54.03 136 PRO A C 1
ATOM 1027 O O . PRO A 1 136 ? 22.455 30.172 -29.336 1.00 54.03 136 PRO A O 1
ATOM 1030 N N . ALA A 1 137 ? 24.297 31.167 -30.172 1.00 50.53 137 ALA A N 1
ATOM 1031 C CA . ALA A 1 137 ? 23.877 32.543 -29.976 1.00 50.53 137 ALA A CA 1
ATOM 1032 C C . ALA A 1 137 ? 22.531 32.801 -30.673 1.00 50.53 137 ALA A C 1
ATOM 1034 O O . ALA A 1 137 ? 22.372 32.613 -31.882 1.00 50.53 137 ALA A O 1
ATOM 1035 N N . SER A 1 138 ? 21.563 33.253 -29.880 1.00 53.53 138 SER A N 1
ATOM 1036 C CA . SER A 1 138 ? 20.237 33.678 -30.308 1.00 53.53 138 SER A CA 1
ATOM 1037 C C . SER A 1 138 ? 20.326 34.715 -31.435 1.00 53.53 138 SER A C 1
ATOM 1039 O O . SER A 1 138 ? 20.761 35.848 -31.209 1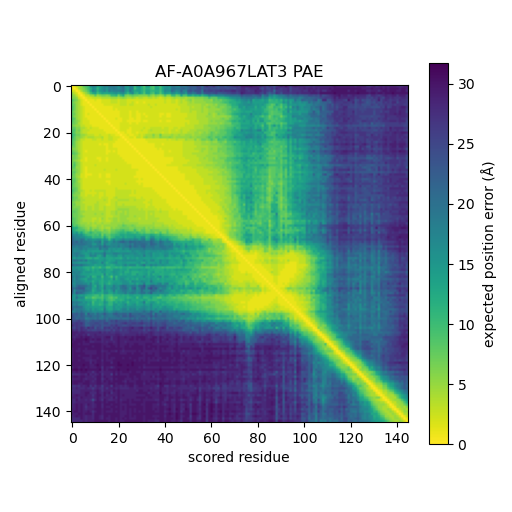.00 53.53 138 SER A O 1
ATOM 1041 N N . ARG A 1 139 ? 19.858 34.371 -32.639 1.00 51.19 139 ARG A N 1
ATOM 1042 C CA . ARG A 1 139 ? 19.543 35.363 -33.677 1.00 51.19 139 ARG A CA 1
ATOM 1043 C C . ARG A 1 139 ? 18.313 36.153 -33.232 1.00 51.19 139 ARG A C 1
ATOM 1045 O O . ARG A 1 139 ? 17.188 35.709 -33.432 1.00 51.19 139 ARG A O 1
ATOM 1052 N N . ARG A 1 140 ? 18.515 37.332 -32.637 1.00 55.12 140 ARG A N 1
ATOM 1053 C CA . ARG A 1 140 ? 17.454 38.344 -32.532 1.00 55.12 140 ARG A CA 1
ATOM 1054 C C . ARG A 1 140 ? 17.238 38.946 -33.916 1.00 55.12 140 ARG A C 1
ATOM 1056 O O . ARG A 1 140 ? 18.063 39.717 -34.394 1.00 55.12 140 ARG A O 1
ATOM 1063 N N . SER A 1 141 ? 16.138 38.574 -34.561 1.00 55.62 141 SER A N 1
ATOM 1064 C CA . SER A 1 141 ? 15.629 39.264 -35.742 1.00 55.62 141 SER A CA 1
ATOM 1065 C C . SER A 1 141 ? 15.023 40.601 -35.316 1.00 55.62 141 SER A C 1
ATOM 1067 O O . SER A 1 141 ? 13.950 40.643 -34.714 1.00 55.62 141 SER A O 1
ATOM 1069 N N . THR A 1 142 ? 15.686 41.703 -35.632 1.00 58.56 142 THR A N 1
ATOM 1070 C CA . THR A 1 142 ? 15.070 43.028 -35.643 1.00 58.56 142 THR A CA 1
ATOM 1071 C C . THR A 1 142 ? 14.153 43.130 -36.864 1.00 58.56 142 THR A C 1
ATOM 1073 O O . THR A 1 142 ? 14.604 43.386 -37.977 1.00 58.56 142 THR A O 1
ATOM 1076 N N . ARG A 1 143 ? 12.844 42.922 -36.671 1.00 60.12 143 ARG A N 1
ATOM 1077 C CA . ARG A 1 143 ? 11.828 43.471 -37.583 1.00 60.12 143 ARG A CA 1
ATOM 1078 C C . ARG A 1 143 ? 11.750 44.973 -37.311 1.00 60.12 143 ARG A C 1
ATOM 1080 O O . ARG A 1 143 ? 11.315 45.367 -36.233 1.00 60.12 143 ARG A O 1
ATOM 1087 N N . ARG A 1 144 ? 12.207 45.794 -38.257 1.00 61.28 144 ARG A N 1
ATOM 1088 C CA . ARG A 1 144 ? 11.788 47.197 -38.348 1.00 61.28 144 ARG A CA 1
ATOM 1089 C C . ARG A 1 144 ? 10.422 47.231 -39.032 1.00 61.28 144 ARG A C 1
ATOM 1091 O O . ARG A 1 144 ? 10.237 46.541 -40.034 1.00 61.28 144 ARG A O 1
ATOM 1098 N N . ALA A 1 145 ? 9.504 47.963 -38.411 1.00 66.00 145 ALA A N 1
ATOM 1099 C CA . ALA A 1 145 ? 8.298 48.493 -39.032 1.00 66.00 145 ALA A CA 1
ATOM 1100 C C . ALA A 1 145 ? 8.655 49.706 -39.901 1.00 66.00 145 ALA A C 1
ATOM 1102 O O . ALA A 1 145 ? 9.716 50.320 -39.622 1.00 66.00 145 ALA A O 1
#

Solvent-accessible surface area (backbone atoms only — not comparable to full-atom values): 9728 Å² total; per-residue (Å²): 132,83,78,88,67,79,81,79,57,71,71,56,55,51,32,52,74,73,58,73,44,62,75,65,65,37,51,55,50,48,56,47,36,77,74,29,68,69,53,39,50,52,50,50,55,51,50,54,51,51,54,55,49,51,56,51,51,53,56,52,51,52,56,53,56,61,64,69,53,80,74,69,61,59,59,89,79,30,38,49,75,43,80,74,50,74,56,100,92,48,75,44,66,44,63,48,62,91,74,70,75,78,79,78,68,75,74,83,82,71,85,80,86,87,78,83,95,68,80,87,70,93,71,75,95,70,94,79,77,82,78,79,79,76,75,81,77,79,84,80,78,82,80,80,132

Radius of gyration: 34.53 Å; Cα contacts (8 Å, |Δi|>4): 60; chains: 1; bounding box: 81×60×74 Å

Foldseek 3Di:
DLPPDPQDDLVLLVCLVVVVDDDPSNVVNVVNCVVPVVNVVSNVVVVVVVVVVVVVVVVVVVVVVVVPPDDDQDDVQWGFDAWDDQDPVGTDTDTDHPDDPPPPPPPPPPDDDDDDDDDPDPDDPDPDDDPDPDDPDDPDDDDDD

Sequence (145 aa):
MSQNHPCPEFEELERLLAGALAGESRREMGVHVENCPTCAGRLADVSENLEALEGIALVLREQESAAGAVPPQKIGSFTIIRELARGGMGVVYLAEQKHPPAARWPSRCCGQALVPARRCAVSKWRRSSWPDCGTPASRRSTRRA

Nearest PDB structures (foldseek):
  8g5y-assembly1_LE  TM=1.732E-01  e=3.807E+00  Homo sapiens
  7zjw-assembly1_LH  TM=1.816E-01  e=4.631E+00  Oryctolagus cuniculus
  9c3h-assembly1_LK  TM=1.551E-01  e=5.278E+00  Homo sapiens

pLDDT: mean 78.72, std 18.99, range [42.03, 97.31]

Mean predicted aligned error: 15.96 Å